Protein AF-A0A4Y4B5Q9-F1 (afdb_monomer)

Mean predicted aligned error: 10.24 Å

Structure (mmCIF, N/CA/C/O backbone):
data_AF-A0A4Y4B5Q9-F1
#
_entry.id   AF-A0A4Y4B5Q9-F1
#
loop_
_atom_site.group_PDB
_atom_site.id
_atom_site.type_symbol
_atom_site.label_atom_id
_atom_site.label_alt_id
_atom_site.label_comp_id
_atom_site.label_asym_id
_atom_site.label_entity_id
_atom_site.label_seq_id
_atom_site.pdbx_PDB_ins_code
_atom_site.Cartn_x
_atom_site.Cartn_y
_atom_site.Cartn_z
_atom_site.occupancy
_atom_site.B_iso_or_equiv
_atom_site.auth_seq_id
_atom_site.auth_comp_id
_atom_site.auth_asym_id
_atom_site.auth_atom_id
_atom_site.pdbx_PDB_model_num
ATOM 1 N N . MET A 1 1 ? 11.328 -10.812 11.973 1.00 22.11 1 MET A N 1
ATOM 2 C CA . MET A 1 1 ? 10.091 -11.505 11.568 1.00 22.11 1 MET A CA 1
ATOM 3 C C . MET A 1 1 ? 9.696 -10.906 10.231 1.00 22.11 1 MET A C 1
ATOM 5 O O . MET A 1 1 ? 9.279 -9.759 10.211 1.00 22.11 1 MET A O 1
ATOM 9 N N . VAL A 1 2 ? 9.996 -11.593 9.126 1.00 22.03 2 VAL A N 1
ATOM 10 C CA . VAL A 1 2 ? 9.648 -11.116 7.777 1.00 22.03 2 VAL A CA 1
ATOM 11 C C . VAL A 1 2 ? 8.148 -11.329 7.616 1.00 22.03 2 VAL A C 1
ATOM 13 O O . VAL A 1 2 ? 7.669 -12.447 7.798 1.00 22.03 2 VAL A O 1
ATOM 16 N N . ALA A 1 3 ? 7.405 -10.254 7.381 1.00 27.77 3 ALA A N 1
ATOM 17 C CA . ALA A 1 3 ? 5.987 -10.342 7.088 1.00 27.77 3 ALA A CA 1
ATOM 18 C C . ALA A 1 3 ? 5.839 -10.958 5.689 1.00 27.77 3 ALA A C 1
ATOM 20 O O . ALA A 1 3 ? 6.340 -10.392 4.722 1.00 27.77 3 ALA A O 1
ATOM 21 N N . LEU A 1 4 ? 5.223 -12.138 5.579 1.00 29.62 4 LEU A N 1
ATOM 22 C CA . LEU A 1 4 ? 4.909 -12.713 4.271 1.00 29.62 4 LEU A CA 1
ATOM 23 C C . LEU A 1 4 ? 3.722 -11.946 3.679 1.00 29.62 4 LEU A C 1
ATOM 25 O O . LEU A 1 4 ? 2.613 -12.009 4.217 1.00 29.62 4 LEU A O 1
ATOM 29 N N . CYS A 1 5 ? 3.952 -11.233 2.577 1.00 37.03 5 CYS A N 1
ATOM 30 C CA . CYS A 1 5 ? 2.881 -10.729 1.729 1.00 37.03 5 CYS A CA 1
ATOM 31 C C . CYS A 1 5 ? 2.345 -11.908 0.910 1.00 37.03 5 CYS A C 1
ATOM 33 O O . CYS A 1 5 ? 2.990 -12.365 -0.026 1.00 37.03 5 CYS A O 1
ATOM 35 N N . GLN A 1 6 ? 1.192 -12.465 1.291 1.00 44.78 6 GLN A N 1
ATOM 36 C CA . GLN A 1 6 ? 0.532 -13.471 0.459 1.00 44.78 6 GLN A CA 1
ATOM 37 C C . GLN A 1 6 ? -0.260 -12.753 -0.631 1.00 44.78 6 GLN A C 1
ATOM 39 O O . GLN A 1 6 ? -1.388 -12.300 -0.393 1.00 44.78 6 GLN A O 1
ATOM 44 N N . LYS A 1 7 ? 0.327 -12.653 -1.826 1.00 45.25 7 LYS A N 1
ATOM 45 C CA . LYS A 1 7 ? -0.320 -12.096 -3.015 1.00 45.25 7 LYS A CA 1
ATOM 46 C C . LYS A 1 7 ? -1.516 -12.977 -3.387 1.00 45.25 7 LYS A C 1
ATOM 48 O O . LYS A 1 7 ? -1.355 -14.074 -3.904 1.00 45.25 7 LYS A O 1
ATOM 53 N N . HIS A 1 8 ? -2.737 -12.511 -3.130 1.00 45.94 8 HIS A N 1
ATOM 54 C CA . HIS A 1 8 ? -3.934 -13.133 -3.696 1.00 45.94 8 HIS A CA 1
ATOM 55 C C . HIS A 1 8 ? -4.300 -12.348 -4.955 1.00 45.94 8 HIS A C 1
ATOM 57 O O . HIS A 1 8 ? -5.061 -11.379 -4.923 1.00 45.94 8 HIS A O 1
ATOM 63 N N . LEU A 1 9 ? -3.707 -12.741 -6.083 1.00 38.09 9 LEU A N 1
ATOM 64 C CA . LEU A 1 9 ? -3.918 -12.087 -7.368 1.00 38.09 9 LEU A CA 1
ATOM 65 C C . LEU A 1 9 ? -5.317 -12.421 -7.916 1.00 38.09 9 LEU A C 1
ATOM 67 O O . LEU A 1 9 ? -5.511 -13.410 -8.618 1.00 38.09 9 LEU A O 1
ATOM 71 N N . ARG A 1 10 ? -6.320 -11.590 -7.614 1.00 41.41 10 ARG A N 1
ATOM 72 C CA . ARG A 1 10 ? -7.622 -11.635 -8.298 1.00 41.41 10 ARG A CA 1
ATOM 73 C C . ARG A 1 10 ? -7.598 -10.737 -9.531 1.00 41.41 10 ARG A C 1
ATOM 75 O O . ARG A 1 10 ? -8.165 -9.648 -9.537 1.00 41.41 10 ARG A O 1
ATOM 82 N N . LEU A 1 11 ? -6.954 -11.204 -10.600 1.00 33.44 11 LEU A N 1
ATOM 83 C CA . LEU A 1 11 ? -7.084 -10.572 -11.912 1.00 33.44 11 LEU A CA 1
ATOM 84 C C . LEU A 1 11 ? -8.534 -10.750 -12.400 1.00 33.44 11 LEU A C 1
ATOM 86 O O . LEU A 1 11 ? -8.973 -11.872 -12.635 1.00 33.44 11 LEU A O 1
ATOM 90 N N . ARG A 1 12 ? -9.247 -9.630 -12.596 1.00 32.97 12 ARG A N 1
ATOM 91 C CA . ARG A 1 12 ? -10.591 -9.503 -13.216 1.00 32.97 12 ARG A CA 1
ATOM 92 C C . ARG A 1 12 ? -11.841 -9.606 -12.336 1.00 32.97 12 ARG A C 1
ATOM 94 O O . ARG A 1 12 ? -12.933 -9.765 -12.880 1.00 32.97 12 ARG A O 1
ATOM 101 N N . GLU A 1 13 ? -11.760 -9.377 -11.032 1.00 29.73 13 GLU A N 1
ATOM 102 C CA . GLU A 1 13 ? -12.950 -8.898 -10.318 1.00 29.73 13 GLU A CA 1
ATOM 103 C C . GLU A 1 13 ? -12.911 -7.372 -10.315 1.00 29.73 13 GLU A C 1
ATOM 105 O O . GLU A 1 13 ? -12.045 -6.761 -9.695 1.00 29.73 13 GLU A O 1
ATOM 110 N N . ARG A 1 14 ? -13.850 -6.747 -11.042 1.00 34.62 14 ARG A N 1
ATOM 111 C CA . ARG A 1 14 ? -14.242 -5.351 -10.813 1.00 34.62 14 ARG A CA 1
ATOM 112 C C . ARG A 1 14 ? -14.743 -5.288 -9.370 1.00 34.62 14 ARG A C 1
ATOM 114 O O . ARG A 1 14 ? -15.939 -5.423 -9.125 1.00 34.62 14 ARG A O 1
ATOM 121 N N . LEU A 1 15 ? -13.827 -5.179 -8.409 1.00 33.34 15 LEU A N 1
ATOM 122 C CA . LEU A 1 15 ? -14.176 -4.818 -7.049 1.00 33.34 15 LEU A CA 1
ATOM 123 C C . LEU A 1 15 ? -14.890 -3.484 -7.192 1.00 33.34 15 LEU A C 1
ATOM 125 O O . LEU A 1 15 ? -14.321 -2.528 -7.719 1.00 33.34 15 LEU A O 1
ATOM 129 N N . ALA A 1 16 ? -16.181 -3.486 -6.865 1.00 29.97 16 ALA A N 1
ATOM 130 C CA . ALA A 1 16 ? -17.003 -2.299 -6.921 1.00 29.97 16 ALA A CA 1
ATOM 131 C C . ALA A 1 16 ? -16.227 -1.171 -6.236 1.00 29.97 16 ALA A C 1
ATOM 133 O O . ALA A 1 16 ? -15.829 -1.300 -5.077 1.00 29.97 16 ALA A O 1
ATOM 134 N N . HIS A 1 17 ? -15.961 -0.127 -7.022 1.00 36.47 17 HIS A N 1
ATOM 135 C CA . HIS A 1 17 ? -15.287 1.119 -6.675 1.00 36.47 17 HIS A CA 1
ATOM 136 C C . HIS A 1 17 ? -16.108 1.922 -5.651 1.00 36.47 17 HIS A C 1
ATOM 138 O O . HIS A 1 17 ? -16.404 3.099 -5.855 1.00 36.47 17 HIS A O 1
ATOM 144 N N . ASP A 1 18 ? -16.528 1.295 -4.558 1.00 27.56 18 ASP A N 1
ATOM 145 C CA . ASP A 1 18 ? -17.278 1.979 -3.524 1.00 27.56 18 ASP A CA 1
ATOM 146 C C . ASP A 1 18 ? -16.301 2.790 -2.674 1.00 27.56 18 ASP A C 1
ATOM 148 O O . ASP A 1 18 ? -15.553 2.275 -1.841 1.00 27.56 18 ASP A O 1
ATOM 152 N N . ALA A 1 19 ? -16.362 4.095 -2.941 1.00 35.28 19 ALA A N 1
ATOM 153 C CA . ALA A 1 19 ? -15.729 5.205 -2.247 1.00 35.28 19 ALA A CA 1
ATOM 154 C C . ALA A 1 19 ? -14.240 5.440 -2.557 1.00 35.28 19 ALA A C 1
ATOM 156 O O . ALA A 1 19 ? -13.370 5.376 -1.687 1.00 35.28 19 ALA A O 1
ATOM 157 N N . PHE A 1 20 ? -13.983 5.906 -3.787 1.00 41.38 20 PHE A N 1
ATOM 158 C CA . PHE A 1 20 ? -13.043 7.013 -4.022 1.00 41.38 20 PHE A CA 1
ATOM 159 C C . PHE A 1 20 ? -13.546 8.236 -3.224 1.00 41.38 20 PHE A C 1
ATOM 161 O O . PHE A 1 20 ? -14.189 9.137 -3.765 1.00 41.38 20 PHE A O 1
ATOM 168 N N . ASP A 1 21 ? -13.385 8.213 -1.899 1.00 37.09 21 ASP A N 1
ATOM 169 C CA . ASP A 1 21 ? -13.900 9.284 -1.053 1.00 37.09 21 ASP A CA 1
ATOM 170 C C . ASP A 1 21 ? -13.066 10.550 -1.285 1.00 37.09 21 ASP A C 1
ATOM 172 O O . ASP A 1 21 ? -11.830 10.549 -1.208 1.00 37.09 21 ASP A O 1
ATOM 176 N N . ARG A 1 22 ? -13.760 11.621 -1.676 1.00 43.50 22 ARG A N 1
ATOM 177 C CA . ARG A 1 22 ? -13.174 12.890 -2.104 1.00 43.50 22 ARG A CA 1
ATOM 178 C C . ARG A 1 22 ? -12.584 13.605 -0.896 1.00 43.50 22 ARG A C 1
ATOM 180 O O . ARG A 1 22 ? -13.338 14.120 -0.080 1.00 43.50 22 ARG A O 1
ATOM 187 N N . ALA A 1 23 ? -11.257 13.711 -0.864 1.00 38.91 23 ALA A N 1
ATOM 188 C CA . ALA A 1 23 ? -10.514 14.962 -0.657 1.00 38.91 23 ALA A CA 1
ATOM 189 C C . ALA A 1 23 ? -9.028 14.672 -0.389 1.00 38.91 23 ALA A C 1
ATOM 191 O O . ALA A 1 23 ? -8.663 14.504 0.764 1.00 38.91 23 ALA A O 1
ATOM 192 N N . VAL A 1 24 ? -8.177 14.663 -1.427 1.00 39.41 24 VAL A N 1
ATOM 193 C CA . VAL A 1 24 ? -6.804 15.225 -1.387 1.00 39.41 24 VAL A CA 1
ATOM 194 C C . VAL A 1 24 ? -6.389 15.558 -2.833 1.00 39.41 24 VAL A C 1
ATOM 196 O O . VAL A 1 24 ? -6.452 14.665 -3.678 1.00 39.41 24 VAL A O 1
ATOM 199 N N . PRO A 1 25 ? -5.978 16.797 -3.159 1.00 39.09 25 PRO A N 1
ATOM 200 C CA . PRO A 1 25 ? -5.354 17.108 -4.436 1.00 39.09 25 PRO A CA 1
ATOM 201 C C . PRO A 1 25 ? -3.844 16.831 -4.359 1.00 39.09 25 PRO A C 1
ATOM 203 O O . PRO A 1 25 ? -3.112 17.553 -3.690 1.00 39.09 25 PRO A O 1
ATOM 206 N N . ALA A 1 26 ? -3.380 15.813 -5.076 1.00 41.03 26 ALA A N 1
ATOM 207 C CA . ALA A 1 26 ? -2.061 15.809 -5.707 1.00 41.03 26 ALA A CA 1
ATOM 208 C C . ALA A 1 26 ? -2.336 15.447 -7.170 1.00 41.03 26 ALA A C 1
ATOM 210 O O . ALA A 1 26 ? -3.073 14.493 -7.421 1.00 41.03 26 ALA A O 1
ATOM 211 N N . GLY A 1 27 ? -1.890 16.286 -8.107 1.00 40.38 27 GLY A N 1
ATOM 212 C CA . GLY A 1 27 ? -2.419 16.382 -9.478 1.00 40.38 27 GLY A CA 1
ATOM 213 C C . GLY A 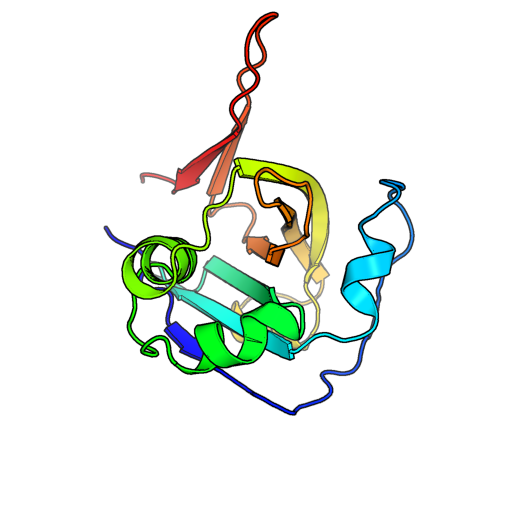1 27 ? -2.478 15.078 -10.282 1.00 40.38 27 GLY A C 1
ATOM 214 O O . GLY A 1 27 ? -3.272 14.999 -11.215 1.00 40.38 27 GLY A O 1
ATOM 215 N N . ASP A 1 28 ? -1.740 14.047 -9.865 1.00 47.19 28 ASP A N 1
ATOM 216 C CA . ASP A 1 28 ? -1.499 12.832 -10.647 1.00 47.19 28 ASP A CA 1
ATOM 217 C C . ASP A 1 28 ? -2.140 11.556 -10.062 1.00 47.19 28 ASP A C 1
ATOM 219 O O . ASP A 1 28 ? -2.241 10.537 -10.747 1.00 47.19 28 ASP A O 1
ATOM 223 N N . LEU A 1 29 ? -2.695 11.612 -8.841 1.00 46.31 29 LEU A N 1
ATOM 224 C CA . LEU A 1 29 ? -3.370 10.474 -8.185 1.00 46.31 29 LEU A CA 1
ATOM 225 C C . LEU A 1 29 ? -4.615 9.979 -8.945 1.00 46.31 29 LEU A C 1
ATOM 227 O O . LEU A 1 29 ? -5.009 8.822 -8.811 1.00 46.31 29 LEU A O 1
ATOM 231 N N . LEU A 1 30 ? -5.249 10.853 -9.735 1.00 41.66 30 LEU A N 1
ATOM 232 C CA . LEU A 1 30 ? -6.451 10.521 -10.505 1.00 41.66 30 LEU A CA 1
ATOM 233 C C . LEU A 1 30 ? -6.130 9.836 -11.845 1.00 41.66 30 LEU A C 1
ATOM 235 O O . LEU A 1 30 ? -6.961 9.086 -12.350 1.00 41.66 30 LEU A O 1
ATOM 239 N N . ALA A 1 31 ? -4.949 10.092 -12.421 1.00 41.97 31 ALA A N 1
ATOM 240 C CA . ALA A 1 31 ? -4.582 9.611 -13.754 1.00 41.97 31 ALA A CA 1
ATOM 241 C C . ALA A 1 31 ? -4.252 8.112 -13.758 1.00 41.97 31 ALA A C 1
ATOM 243 O O . ALA A 1 31 ? -4.601 7.407 -14.701 1.00 41.97 31 ALA A O 1
ATOM 244 N N . VAL A 1 32 ? -3.660 7.609 -12.669 1.00 46.06 32 VAL A N 1
ATOM 245 C CA . VAL A 1 32 ? -3.351 6.179 -12.520 1.00 46.06 32 VAL A CA 1
ATOM 246 C C . VAL A 1 32 ? -4.628 5.346 -12.406 1.00 46.06 32 VAL A C 1
ATOM 248 O O . VAL A 1 32 ? -4.612 4.198 -12.800 1.00 46.06 32 VAL A O 1
ATOM 251 N N . ALA A 1 33 ? -5.752 5.904 -11.942 1.00 42.22 33 ALA A N 1
ATOM 252 C CA . ALA A 1 33 ? -6.976 5.153 -11.641 1.00 42.22 33 ALA A CA 1
ATOM 253 C C . ALA A 1 33 ? -7.809 4.706 -12.866 1.00 42.22 33 ALA A C 1
ATOM 255 O O . ALA A 1 33 ? -8.780 3.969 -12.696 1.00 42.22 33 ALA A O 1
ATOM 256 N N . GLY A 1 34 ? -7.477 5.167 -14.080 1.00 38.16 34 GLY A N 1
ATOM 257 C CA . GLY A 1 34 ? -8.309 4.980 -15.278 1.00 38.16 34 GLY A CA 1
ATOM 258 C C . GLY A 1 34 ? -8.253 3.585 -15.912 1.00 38.16 34 GLY A C 1
ATOM 259 O O . GLY A 1 34 ? -9.278 3.098 -16.388 1.00 38.16 34 GLY A O 1
ATOM 260 N N . GLU A 1 35 ? -7.091 2.929 -15.887 1.00 43.72 35 GLU A N 1
ATOM 261 C CA . GLU A 1 35 ? -6.834 1.622 -16.516 1.00 43.72 35 GLU A CA 1
ATOM 262 C C . GLU A 1 35 ? -5.859 0.845 -15.621 1.00 43.72 35 GLU A C 1
ATOM 264 O O . GLU A 1 35 ? -4.650 1.073 -15.634 1.00 43.72 35 GLU A O 1
ATOM 269 N N . VAL A 1 36 ? -6.412 0.025 -14.723 1.00 47.62 36 VAL A N 1
ATOM 270 C CA . VAL A 1 36 ? -5.672 -0.539 -13.590 1.00 47.62 36 VAL A CA 1
ATOM 271 C C . VAL A 1 36 ? -5.975 -2.013 -13.413 1.00 47.62 36 VAL A C 1
ATOM 273 O O . VAL A 1 36 ? -7.129 -2.408 -13.219 1.00 47.62 36 VAL A O 1
ATOM 276 N N . SER A 1 37 ? -4.918 -2.818 -13.365 1.00 52.19 37 SER A N 1
ATOM 277 C CA . SER A 1 37 ? -4.975 -4.184 -12.851 1.00 52.19 37 SER A CA 1
ATOM 278 C C . SER A 1 37 ? -4.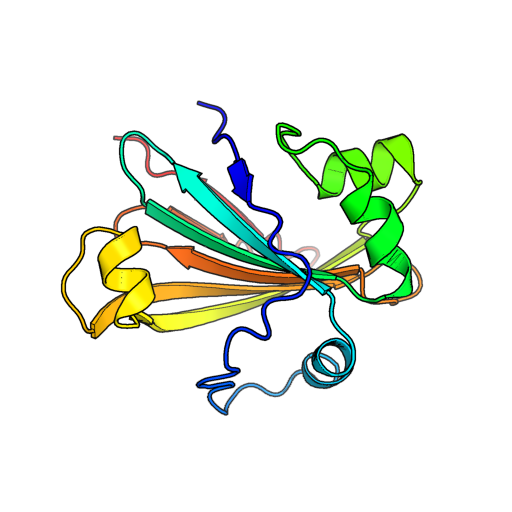670 -4.178 -11.348 1.00 52.19 37 SER A C 1
ATOM 280 O O . SER A 1 37 ? -3.606 -3.728 -10.924 1.00 52.19 37 SER A O 1
ATOM 282 N N . GLY A 1 38 ? -5.621 -4.639 -10.529 1.00 51.66 38 GLY A N 1
ATOM 283 C CA . GLY A 1 38 ? -5.519 -4.633 -9.064 1.00 51.66 38 GLY A CA 1
ATOM 284 C C . GLY A 1 38 ? -4.995 -5.945 -8.471 1.00 51.66 38 GLY A C 1
ATOM 285 O O . GLY A 1 38 ? -5.312 -7.036 -8.944 1.00 51.66 38 GLY A O 1
ATOM 286 N N . VAL A 1 39 ? -4.238 -5.831 -7.385 1.00 55.66 39 VAL A N 1
ATOM 287 C CA . VAL A 1 39 ? -3.702 -6.901 -6.538 1.00 55.66 39 VAL A CA 1
ATOM 288 C C . VAL A 1 39 ? -4.139 -6.630 -5.096 1.00 55.66 39 VAL A C 1
ATOM 290 O O . VAL A 1 39 ? -4.043 -5.507 -4.610 1.00 55.66 39 VAL A O 1
ATOM 293 N N . LEU A 1 40 ? -4.629 -7.654 -4.395 1.00 55.00 40 LEU A N 1
ATOM 294 C CA . LEU A 1 40 ? -4.942 -7.582 -2.965 1.00 55.00 40 LEU A CA 1
ATOM 295 C C . LEU A 1 40 ? -3.951 -8.469 -2.201 1.00 55.00 40 LEU A C 1
ATOM 297 O O . LEU A 1 40 ? -3.932 -9.688 -2.380 1.00 55.00 40 LEU A O 1
ATOM 301 N N . GLY A 1 41 ? -3.141 -7.853 -1.348 1.00 57.19 41 GLY A N 1
ATOM 302 C CA . GLY A 1 41 ? -2.308 -8.507 -0.347 1.00 57.19 41 GLY A CA 1
ATOM 303 C C . GLY A 1 41 ? -2.968 -8.456 1.034 1.00 57.19 41 GLY A C 1
ATOM 304 O O . GLY A 1 41 ? -3.576 -7.464 1.432 1.00 57.19 41 GLY A O 1
ATOM 305 N N . ILE A 1 42 ? -2.859 -9.537 1.801 1.00 55.66 42 ILE A N 1
ATOM 306 C CA . ILE A 1 42 ? -3.173 -9.520 3.236 1.00 55.66 42 ILE A CA 1
ATOM 307 C C . ILE A 1 42 ? -1.876 -9.833 3.962 1.00 55.66 42 ILE A C 1
ATOM 309 O O . ILE A 1 42 ? -1.282 -10.888 3.735 1.00 55.66 42 ILE A O 1
ATOM 313 N N . VAL A 1 43 ? -1.434 -8.920 4.826 1.00 56.53 43 VAL A N 1
ATOM 314 C CA . VAL A 1 43 ? -0.201 -9.110 5.588 1.00 56.53 43 VAL A CA 1
ATOM 315 C C . VAL A 1 43 ? -0.537 -9.610 6.986 1.00 56.53 43 VAL A C 1
ATOM 317 O O . VAL A 1 43 ? -1.192 -8.941 7.791 1.00 56.53 43 VAL A O 1
ATOM 320 N N . ARG A 1 44 ? -0.061 -10.827 7.260 1.00 49.72 44 ARG A N 1
ATOM 321 C CA . ARG A 1 44 ? -0.240 -11.549 8.520 1.00 49.72 44 ARG A CA 1
ATOM 322 C C . ARG A 1 44 ? 0.963 -11.321 9.434 1.00 49.72 44 ARG A C 1
ATOM 324 O O . ARG A 1 44 ? 2.074 -11.746 9.121 1.00 49.72 44 ARG A O 1
ATOM 331 N N . ALA A 1 45 ? 0.728 -10.707 10.591 1.00 54.62 45 ALA A N 1
ATOM 332 C CA . ALA A 1 45 ? 1.571 -10.904 11.770 1.00 54.62 45 ALA A CA 1
ATOM 333 C C . ALA A 1 45 ? 1.022 -12.117 12.555 1.00 54.62 45 ALA A C 1
ATOM 335 O O . ALA A 1 45 ? 0.296 -12.939 12.001 1.00 54.62 45 ALA A O 1
ATOM 336 N N . VAL A 1 46 ? 1.288 -12.232 13.863 1.00 54.62 46 VAL A N 1
ATOM 337 C CA . VAL A 1 46 ? 0.645 -13.248 14.739 1.00 5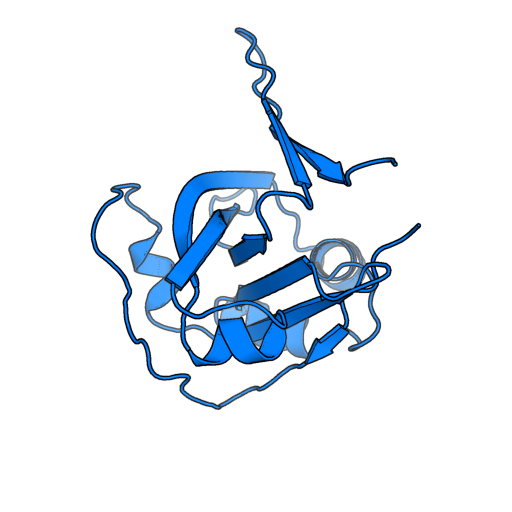4.62 46 VAL A CA 1
ATOM 338 C C . VAL A 1 46 ? -0.899 -13.246 14.608 1.00 54.62 46 VAL A C 1
ATOM 340 O O . VAL A 1 46 ? -1.552 -14.247 14.891 1.00 54.62 46 VAL A O 1
ATOM 343 N N . ARG A 1 47 ? -1.477 -12.135 14.128 1.00 73.44 47 ARG A N 1
ATOM 344 C CA . ARG A 1 47 ? -2.852 -11.990 13.628 1.00 73.44 47 ARG A CA 1
ATOM 345 C C . ARG A 1 47 ? -2.871 -11.118 12.360 1.00 73.44 47 ARG A C 1
ATOM 347 O O . ARG A 1 47 ? -1.882 -10.443 12.071 1.00 73.44 47 ARG A O 1
ATOM 354 N N . ASP A 1 48 ? -3.993 -11.098 11.643 1.00 83.38 48 ASP A N 1
ATOM 355 C CA . ASP A 1 48 ? -4.232 -10.163 10.535 1.00 83.38 48 ASP A CA 1
ATOM 356 C C . ASP A 1 48 ? -4.280 -8.723 11.080 1.00 83.38 48 ASP A C 1
ATOM 358 O O . ASP A 1 48 ? -5.117 -8.393 11.922 1.00 83.38 48 ASP A O 1
ATOM 362 N N . VAL A 1 49 ? -3.332 -7.882 10.660 1.00 86.88 49 VAL A N 1
ATOM 363 C CA . VAL A 1 49 ? -3.175 -6.504 11.175 1.00 86.88 49 VAL A CA 1
ATOM 364 C C . VAL A 1 49 ? -3.275 -5.436 10.094 1.00 86.88 49 VAL A C 1
ATOM 366 O O . VAL A 1 49 ? -3.434 -4.257 10.415 1.00 86.88 49 VAL A O 1
ATOM 369 N N . MET A 1 50 ? -3.180 -5.845 8.830 1.00 88.06 50 MET A N 1
ATOM 370 C CA . MET A 1 50 ? -3.174 -4.949 7.688 1.00 88.06 50 MET A CA 1
ATOM 371 C C . MET A 1 50 ? -3.845 -5.599 6.478 1.00 88.06 50 MET A C 1
ATOM 373 O O . MET A 1 50 ? -3.642 -6.781 6.194 1.00 88.06 50 MET A O 1
ATOM 377 N N . LEU A 1 51 ? -4.595 -4.788 5.736 1.00 87.38 51 LEU A N 1
ATOM 378 C CA . LEU A 1 51 ? -4.978 -5.069 4.354 1.00 87.38 51 LEU A CA 1
ATOM 379 C C . LEU A 1 51 ? -4.149 -4.182 3.429 1.00 87.38 51 LEU A C 1
ATOM 381 O O . LEU A 1 51 ? -4.082 -2.978 3.661 1.00 87.38 51 LEU A O 1
ATOM 385 N N . GLU A 1 52 ? -3.562 -4.760 2.391 1.00 83.56 52 GLU A N 1
ATOM 386 C CA . GLU A 1 52 ? -2.770 -4.057 1.382 1.00 83.56 52 GLU A CA 1
ATOM 387 C C . GLU A 1 52 ? -3.428 -4.239 0.016 1.00 83.56 52 GLU A C 1
ATOM 389 O O . GLU A 1 52 ? -3.741 -5.348 -0.409 1.00 83.56 52 GLU A O 1
ATOM 394 N N . ARG A 1 53 ? -3.689 -3.146 -0.690 1.00 83.75 53 ARG A N 1
ATOM 395 C CA . ARG A 1 53 ? -4.255 -3.169 -2.040 1.00 83.75 53 ARG A CA 1
ATOM 396 C C . ARG A 1 53 ? -3.331 -2.411 -2.956 1.00 83.75 53 ARG A C 1
ATOM 398 O O . ARG A 1 53 ? -3.178 -1.211 -2.777 1.00 83.75 53 ARG A O 1
ATOM 405 N N . THR A 1 54 ? -2.788 -3.078 -3.959 1.00 80.94 54 THR A N 1
ATOM 406 C CA . THR A 1 54 ? -1.850 -2.457 -4.887 1.00 80.94 54 THR A CA 1
ATOM 407 C C . THR A 1 54 ? -2.346 -2.597 -6.306 1.00 80.94 54 THR A C 1
ATOM 409 O O . THR A 1 54 ? -2.793 -3.649 -6.742 1.00 80.94 54 THR A O 1
ATOM 412 N N . SER A 1 55 ? -2.283 -1.503 -7.029 1.00 79.94 55 SER A N 1
ATOM 413 C CA . SER A 1 55 ? -2.832 -1.317 -8.352 1.00 79.94 55 SER A CA 1
ATOM 414 C C . SER A 1 55 ? -1.696 -0.957 -9.289 1.00 79.94 55 SER A C 1
ATOM 416 O O . SER A 1 55 ? -0.923 -0.049 -8.987 1.00 79.94 55 SER A O 1
ATOM 418 N N . TYR A 1 56 ? -1.600 -1.653 -10.417 1.00 80.12 56 TYR A N 1
ATOM 419 C CA . TYR A 1 56 ? -0.529 -1.453 -11.387 1.00 80.12 56 TYR A CA 1
ATOM 420 C C . TYR A 1 56 ? -1.091 -0.924 -12.708 1.00 80.12 56 TYR A C 1
ATOM 422 O O . TYR A 1 56 ? -2.155 -1.384 -13.141 1.00 80.12 56 TYR A O 1
ATOM 430 N N . PRO A 1 57 ? -0.387 0.019 -13.356 1.00 79.25 57 PRO A N 1
ATOM 431 C CA . PRO A 1 57 ? -0.725 0.458 -14.697 1.00 79.25 57 PRO A CA 1
ATOM 432 C C . PRO A 1 57 ? -0.450 -0.665 -15.702 1.00 79.25 57 PRO A C 1
ATOM 434 O O . PRO A 1 57 ? 0.433 -1.507 -15.501 1.00 79.25 57 PRO A O 1
ATOM 437 N N . ASP A 1 58 ? -1.172 -0.640 -16.819 1.00 78.88 58 ASP A N 1
ATOM 438 C CA . ASP A 1 58 ? -1.139 -1.703 -17.829 1.00 78.88 58 ASP A CA 1
ATOM 439 C C . ASP A 1 58 ? 0.271 -2.017 -18.348 1.00 78.88 58 ASP A C 1
ATOM 441 O O . ASP A 1 58 ? 0.608 -3.178 -18.569 1.00 78.88 58 ASP A O 1
ATOM 445 N N . TRP A 1 59 ? 1.144 -1.010 -18.458 1.00 81.25 59 TRP A N 1
ATOM 446 C CA . TRP A 1 59 ? 2.512 -1.202 -18.951 1.00 81.25 59 TRP A CA 1
ATOM 447 C C . TRP A 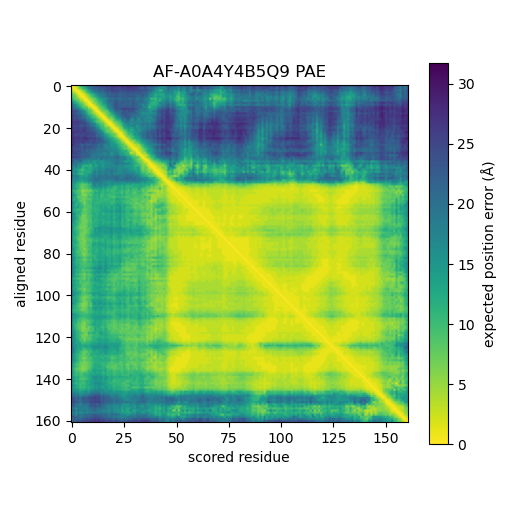1 59 ? 3.397 -2.069 -18.031 1.00 81.25 59 TRP A C 1
ATOM 449 O O . TRP A 1 59 ? 4.403 -2.620 -18.489 1.00 81.25 59 TRP A O 1
ATOM 459 N N . ILE A 1 60 ? 3.026 -2.213 -16.751 1.00 83.81 60 ILE A N 1
ATOM 460 C CA . ILE A 1 60 ? 3.700 -3.080 -15.769 1.00 83.81 60 ILE A CA 1
ATOM 461 C C . ILE A 1 60 ? 2.902 -4.358 -15.487 1.00 83.81 60 ILE A C 1
ATOM 463 O O . ILE A 1 60 ? 3.491 -5.349 -15.053 1.00 83.81 60 ILE A O 1
ATOM 467 N N . ALA A 1 61 ? 1.591 -4.367 -15.733 1.00 80.12 61 ALA A N 1
ATOM 468 C CA . ALA A 1 61 ? 0.683 -5.423 -15.287 1.00 80.12 61 ALA A CA 1
ATOM 469 C C . ALA A 1 61 ? 1.161 -6.844 -15.647 1.00 80.12 61 ALA A C 1
ATOM 471 O O . ALA A 1 61 ? 1.193 -7.712 -14.773 1.00 80.12 61 ALA A O 1
ATOM 472 N N . ASP A 1 62 ? 1.625 -7.066 -16.882 1.00 83.00 62 ASP A N 1
ATOM 473 C CA . ASP A 1 62 ? 2.134 -8.373 -17.329 1.00 83.00 62 ASP A CA 1
ATOM 474 C C . ASP A 1 62 ? 3.387 -8.825 -16.557 1.00 83.00 62 ASP A C 1
ATOM 476 O O . ASP A 1 62 ? 3.559 -10.009 -16.266 1.00 83.00 62 ASP A O 1
ATOM 480 N N . ARG A 1 63 ? 4.252 -7.881 -16.168 1.00 88.31 63 ARG A N 1
ATOM 481 C CA . ARG A 1 63 ? 5.466 -8.157 -15.382 1.00 88.31 63 ARG A CA 1
ATOM 482 C C . ARG A 1 63 ? 5.099 -8.549 -13.957 1.00 88.31 63 ARG A C 1
ATOM 484 O O . ARG A 1 63 ? 5.617 -9.527 -13.436 1.00 88.31 63 ARG A O 1
ATOM 491 N N . VAL A 1 64 ? 4.145 -7.839 -13.352 1.00 84.44 64 VAL A N 1
ATOM 492 C CA . VAL A 1 64 ? 3.624 -8.179 -12.016 1.00 84.44 64 VAL A CA 1
ATOM 493 C C . VAL A 1 64 ? 2.903 -9.521 -12.021 1.00 84.44 64 VAL A C 1
ATOM 495 O O . VAL A 1 64 ? 3.020 -10.282 -11.058 1.00 84.44 64 VAL A O 1
ATOM 498 N N . ALA A 1 65 ? 2.177 -9.846 -13.089 1.00 83.62 65 ALA A N 1
ATOM 499 C CA . ALA A 1 65 ? 1.526 -11.143 -13.238 1.00 83.62 65 ALA A CA 1
ATOM 500 C C . ALA A 1 65 ? 2.536 -12.302 -13.326 1.00 83.62 65 ALA A C 1
ATOM 502 O O . ALA A 1 65 ? 2.222 -13.403 -12.884 1.00 83.62 65 ALA A O 1
ATOM 503 N N . ALA A 1 66 ? 3.745 -12.053 -13.838 1.00 87.56 66 ALA A N 1
ATOM 504 C CA . ALA A 1 66 ? 4.815 -13.045 -13.923 1.00 87.56 66 ALA A CA 1
ATOM 505 C C . ALA A 1 66 ? 5.581 -13.266 -12.601 1.00 87.56 66 ALA A C 1
ATOM 507 O O . ALA A 1 66 ? 6.289 -14.265 -12.475 1.00 87.56 66 ALA A O 1
ATOM 508 N N . ILE A 1 67 ? 5.450 -12.367 -11.618 1.00 84.06 67 ILE A N 1
ATOM 509 C CA . ILE A 1 67 ? 6.085 -12.510 -10.297 1.00 84.06 67 ILE A CA 1
ATOM 510 C C . ILE A 1 67 ? 5.360 -13.588 -9.484 1.00 84.06 67 ILE A C 1
ATOM 512 O O . ILE A 1 67 ? 4.130 -13.549 -9.373 1.00 84.06 67 ILE A O 1
ATOM 516 N N . ALA A 1 68 ? 6.136 -14.498 -8.885 1.00 83.06 68 ALA A N 1
ATOM 517 C CA . ALA A 1 68 ? 5.644 -15.593 -8.052 1.00 83.06 68 ALA A CA 1
ATOM 518 C C . ALA A 1 68 ? 4.763 -15.099 -6.889 1.00 83.06 68 ALA A C 1
ATOM 520 O O . ALA A 1 68 ? 5.001 -14.037 -6.314 1.00 83.06 68 ALA A O 1
ATOM 521 N N . ASP A 1 69 ? 3.737 -15.875 -6.538 1.00 77.38 69 ASP A N 1
ATOM 522 C CA . ASP A 1 69 ? 2.757 -15.483 -5.513 1.00 77.38 69 ASP A CA 1
ATOM 523 C C . ASP A 1 69 ? 3.332 -15.463 -4.086 1.00 77.38 69 ASP A C 1
ATOM 525 O O . ASP A 1 69 ? 2.780 -14.798 -3.208 1.00 77.38 69 ASP A O 1
ATOM 529 N N . ASP A 1 70 ? 4.430 -16.184 -3.854 1.00 77.44 70 ASP A N 1
ATOM 530 C CA . ASP A 1 70 ? 5.168 -16.248 -2.592 1.00 77.44 70 ASP A CA 1
ATOM 531 C C . ASP A 1 70 ? 6.392 -15.316 -2.549 1.00 77.44 70 ASP A C 1
ATOM 533 O O . ASP A 1 70 ? 7.154 -15.350 -1.580 1.00 77.44 70 ASP A O 1
ATOM 537 N N . GLU A 1 71 ? 6.573 -14.465 -3.566 1.00 81.25 71 GLU A N 1
ATOM 538 C CA . GLU A 1 71 ? 7.635 -13.461 -3.584 1.00 81.25 71 GLU A CA 1
ATOM 539 C C . GLU A 1 71 ? 7.463 -12.477 -2.421 1.00 81.25 71 GLU A C 1
ATOM 541 O O . GLU A 1 71 ? 6.389 -11.915 -2.191 1.00 81.25 71 GLU A O 1
ATOM 546 N N . ALA A 1 72 ? 8.548 -12.248 -1.681 1.00 77.31 72 ALA A N 1
ATOM 547 C CA . ALA A 1 72 ? 8.498 -11.462 -0.454 1.00 77.3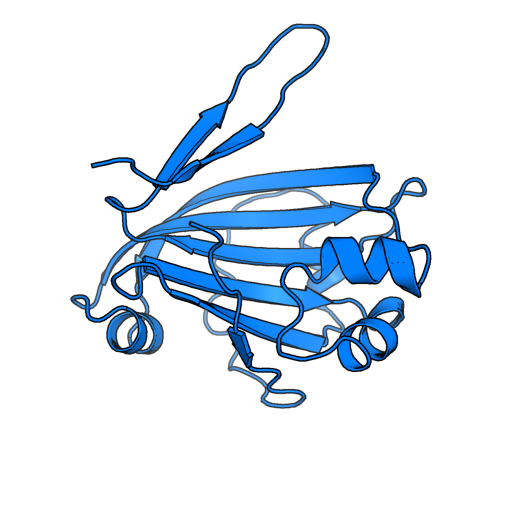1 72 ALA A CA 1
ATOM 548 C C . ALA A 1 72 ? 8.274 -9.969 -0.732 1.00 77.31 72 ALA A C 1
ATOM 550 O O . ALA A 1 72 ? 7.720 -9.258 0.109 1.00 77.31 72 ALA A O 1
ATOM 551 N N . SER A 1 73 ? 8.714 -9.492 -1.899 1.00 82.25 73 SER A N 1
ATOM 552 C CA . SER A 1 73 ? 8.603 -8.095 -2.305 1.00 82.25 73 SER A CA 1
ATOM 553 C C . SER A 1 73 ? 8.407 -7.975 -3.813 1.00 82.25 73 SER A C 1
ATOM 555 O O . SER A 1 73 ? 9.323 -8.207 -4.603 1.00 82.25 73 SER A O 1
ATOM 557 N N . VAL A 1 74 ? 7.216 -7.526 -4.219 1.00 84.88 74 VAL A N 1
ATOM 558 C CA . VAL A 1 74 ? 6.916 -7.232 -5.630 1.00 84.88 74 VAL A CA 1
ATOM 559 C C . VAL A 1 74 ? 7.844 -6.141 -6.172 1.00 84.88 74 VAL A C 1
ATOM 561 O O . VAL A 1 74 ? 8.298 -6.236 -7.307 1.00 84.88 74 VAL A O 1
ATOM 564 N N . VAL A 1 75 ? 8.182 -5.136 -5.358 1.00 86.38 75 VAL A N 1
ATOM 565 C CA . VAL A 1 75 ? 9.091 -4.044 -5.7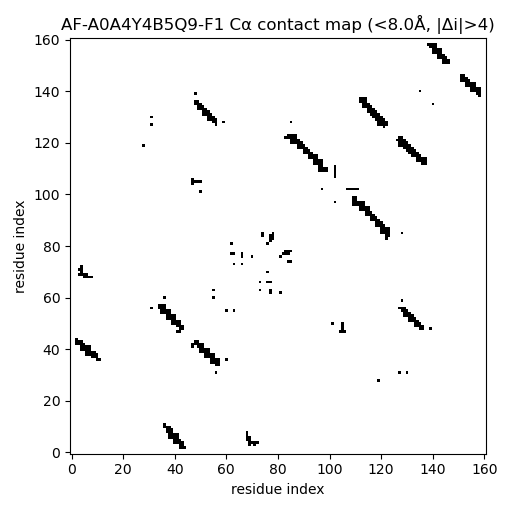46 1.00 86.38 75 VAL A CA 1
ATOM 566 C C . VAL A 1 75 ? 10.507 -4.562 -6.011 1.00 86.38 75 VAL A C 1
ATOM 568 O O . VAL A 1 75 ? 11.147 -4.163 -6.988 1.00 86.38 75 VAL A O 1
ATOM 571 N N . GLU A 1 76 ? 10.999 -5.468 -5.162 1.00 87.75 76 GLU A N 1
ATOM 572 C CA . GLU A 1 76 ? 12.325 -6.064 -5.333 1.00 87.75 76 GLU A CA 1
ATOM 573 C C . GLU A 1 76 ? 12.371 -6.956 -6.574 1.00 87.75 76 GLU A C 1
ATOM 575 O O . GLU A 1 76 ? 13.292 -6.825 -7.378 1.00 87.75 76 GLU A O 1
ATOM 580 N N . ALA A 1 77 ? 11.351 -7.789 -6.796 1.00 89.94 77 ALA A N 1
ATOM 581 C CA . ALA A 1 77 ? 11.258 -8.612 -7.999 1.00 89.94 77 ALA A CA 1
ATOM 582 C C . ALA A 1 77 ? 11.115 -7.774 -9.280 1.00 89.94 77 ALA A C 1
ATOM 584 O O . ALA A 1 77 ? 11.783 -8.051 -10.275 1.00 89.94 77 ALA A O 1
ATOM 585 N N . LEU A 1 78 ? 10.336 -6.686 -9.254 1.00 90.12 78 LEU A N 1
ATOM 586 C CA . LEU A 1 78 ? 10.258 -5.724 -10.360 1.00 90.12 78 LEU A CA 1
ATOM 587 C C . LEU A 1 78 ? 11.627 -5.123 -10.708 1.00 90.12 78 LEU A C 1
ATOM 589 O O . LEU A 1 78 ? 11.964 -4.984 -11.888 1.00 90.12 78 LEU A O 1
ATOM 593 N N . THR A 1 79 ? 12.434 -4.825 -9.691 1.00 93.00 79 THR A N 1
ATOM 594 C CA . THR A 1 79 ? 13.798 -4.319 -9.874 1.00 93.00 79 THR A CA 1
ATOM 595 C C . THR A 1 79 ? 14.727 -5.406 -10.417 1.00 93.00 79 THR A C 1
ATOM 597 O O . THR A 1 79 ? 15.396 -5.191 -11.428 1.00 93.00 79 THR A O 1
ATOM 600 N N . ARG A 1 80 ? 14.755 -6.576 -9.767 1.00 94.88 80 ARG A N 1
ATOM 601 C CA . ARG A 1 80 ? 15.661 -7.696 -10.062 1.00 94.88 80 ARG A CA 1
ATOM 602 C C . ARG A 1 80 ? 15.417 -8.295 -11.447 1.00 94.88 80 ARG A C 1
ATOM 604 O O . ARG A 1 80 ? 16.371 -8.493 -12.193 1.00 94.88 80 ARG A O 1
ATOM 611 N N . ASP A 1 81 ? 14.159 -8.568 -11.779 1.00 95.19 81 ASP A N 1
ATOM 612 C CA . ASP A 1 81 ? 13.794 -9.402 -12.929 1.00 95.19 81 ASP A CA 1
ATOM 613 C C . ASP A 1 81 ? 13.420 -8.571 -14.164 1.00 95.19 81 ASP A C 1
ATOM 615 O O . ASP A 1 81 ? 13.543 -9.044 -15.294 1.00 95.19 81 ASP A O 1
ATOM 619 N N . PHE A 1 82 ? 12.996 -7.316 -13.969 1.00 93.19 82 PHE A N 1
ATOM 620 C CA . PHE A 1 82 ? 12.476 -6.467 -15.048 1.00 93.19 82 PHE A CA 1
ATOM 621 C C . PHE A 1 82 ? 13.133 -5.085 -15.147 1.00 93.19 82 PHE A C 1
ATOM 623 O O . PHE A 1 82 ? 12.762 -4.306 -16.028 1.00 93.19 82 PHE A O 1
ATOM 630 N N . GLY A 1 83 ? 14.082 -4.757 -14.262 1.00 93.75 83 GLY A N 1
ATOM 631 C CA . GLY A 1 83 ? 14.779 -3.468 -14.261 1.00 93.75 83 GLY A CA 1
ATOM 632 C C . GLY A 1 83 ? 13.878 -2.263 -13.967 1.00 93.75 83 GLY A C 1
ATOM 633 O O . GLY A 1 83 ? 14.247 -1.134 -14.284 1.00 93.75 83 GLY A O 1
ATOM 634 N N . VAL A 1 84 ? 12.692 -2.482 -13.390 1.00 91.38 84 VAL A N 1
ATOM 635 C CA . VAL A 1 84 ? 11.764 -1.412 -13.010 1.00 91.38 84 VAL A CA 1
ATOM 636 C C . VAL A 1 84 ? 12.166 -0.897 -11.634 1.00 91.38 84 VAL A C 1
ATOM 638 O O . VAL A 1 84 ? 11.918 -1.549 -10.623 1.00 91.38 84 VAL A O 1
ATOM 641 N N . VAL A 1 85 ? 12.800 0.275 -11.602 1.00 92.44 85 VAL A N 1
ATOM 642 C CA . VAL A 1 85 ? 13.334 0.880 -10.375 1.00 92.44 85 VAL A CA 1
ATOM 643 C C . VAL A 1 85 ? 12.403 1.983 -9.881 1.00 92.44 85 VAL A C 1
ATOM 645 O O . VAL A 1 85 ? 12.114 2.930 -10.611 1.00 92.44 85 VAL A O 1
ATOM 648 N N . THR A 1 86 ? 11.984 1.895 -8.617 1.00 91.12 86 THR A N 1
ATOM 649 C CA . THR A 1 86 ? 11.275 2.993 -7.944 1.00 91.12 86 THR A CA 1
ATOM 650 C C . THR A 1 86 ? 12.269 4.087 -7.566 1.00 91.12 86 THR A C 1
ATOM 652 O O . THR A 1 86 ? 13.209 3.837 -6.814 1.00 91.12 86 THR A O 1
ATOM 655 N N . ALA A 1 87 ? 12.067 5.298 -8.082 1.00 91.12 87 ALA A N 1
ATOM 656 C CA . ALA A 1 87 ? 12.919 6.451 -7.806 1.00 91.12 87 ALA A CA 1
ATOM 657 C C . ALA A 1 87 ? 12.418 7.272 -6.611 1.00 91.12 87 ALA A C 1
ATOM 659 O O . ALA A 1 87 ? 13.213 7.697 -5.775 1.00 91.12 87 ALA A O 1
ATOM 660 N N . PHE A 1 88 ? 11.106 7.490 -6.516 1.00 87.69 88 PHE A N 1
ATOM 661 C CA . PHE A 1 88 ? 10.477 8.182 -5.393 1.00 87.69 88 PHE A CA 1
ATOM 662 C C . PHE A 1 88 ? 9.021 7.742 -5.237 1.00 87.69 88 PHE A C 1
ATOM 664 O O . PHE A 1 88 ? 8.455 7.100 -6.122 1.00 87.69 88 PHE A O 1
ATOM 671 N N . ALA A 1 89 ? 8.417 8.081 -4.099 1.00 88.31 89 ALA A N 1
ATOM 672 C CA . ALA A 1 89 ? 7.015 7.801 -3.844 1.00 88.31 89 ALA A CA 1
ATOM 673 C C . ALA A 1 89 ? 6.360 8.914 -3.025 1.00 88.31 89 ALA A C 1
ATOM 675 O O . ALA A 1 89 ? 6.943 9.439 -2.073 1.00 88.31 89 ALA A O 1
ATOM 676 N N . GLU A 1 90 ? 5.121 9.232 -3.375 1.00 85.50 90 GLU A N 1
ATOM 677 C CA . GLU A 1 90 ? 4.268 10.149 -2.629 1.00 85.50 90 GLU A CA 1
ATOM 678 C C . GLU A 1 90 ? 3.357 9.359 -1.698 1.00 85.50 90 GLU A C 1
ATOM 680 O O . GLU A 1 90 ? 2.781 8.346 -2.097 1.00 85.50 90 GLU A O 1
ATOM 685 N N . HIS A 1 91 ? 3.219 9.828 -0.458 1.00 88.31 91 HIS A N 1
ATOM 686 C CA . HIS A 1 91 ? 2.409 9.171 0.560 1.00 88.31 91 HIS A CA 1
ATOM 687 C C . HIS A 1 91 ? 1.366 10.130 1.129 1.00 88.31 91 HIS A C 1
ATOM 689 O O . HIS A 1 91 ? 1.691 11.244 1.539 1.00 88.31 91 HIS A O 1
ATOM 695 N N . ALA A 1 92 ? 0.123 9.665 1.222 1.00 87.88 92 ALA A N 1
ATOM 696 C CA . ALA A 1 92 ? -0.946 10.317 1.964 1.00 87.88 92 ALA A CA 1
ATOM 697 C C . ALA A 1 92 ? -1.379 9.414 3.123 1.00 87.88 92 ALA A C 1
ATOM 699 O O . ALA A 1 92 ? -1.703 8.245 2.913 1.00 87.88 92 ALA A O 1
ATOM 700 N N . ILE A 1 93 ? -1.393 9.961 4.338 1.00 91.25 93 ILE A N 1
ATOM 701 C CA . ILE A 1 93 ? -1.753 9.234 5.560 1.00 91.25 93 ILE A CA 1
ATOM 702 C C . ILE A 1 93 ? -3.010 9.870 6.150 1.00 91.25 93 ILE A C 1
ATOM 704 O O . ILE A 1 93 ? -3.035 11.073 6.405 1.00 91.25 93 ILE A O 1
ATOM 708 N N . ASP A 1 94 ? -4.052 9.070 6.365 1.00 93.88 94 ASP A N 1
ATOM 709 C CA . ASP A 1 94 ? -5.308 9.504 6.976 1.00 93.88 94 ASP A CA 1
ATOM 710 C C . ASP A 1 94 ? -5.944 8.395 7.829 1.00 93.88 94 ASP A C 1
ATOM 712 O O . ASP A 1 94 ? -5.467 7.261 7.884 1.00 93.88 94 ASP A O 1
ATOM 716 N N . ALA A 1 95 ? -7.005 8.739 8.557 1.00 94.31 95 ALA A N 1
ATOM 717 C CA . ALA A 1 95 ? -7.800 7.780 9.312 1.00 94.31 95 ALA A CA 1
ATOM 718 C C . ALA A 1 95 ? -9.137 7.552 8.603 1.00 94.31 95 ALA A C 1
ATOM 720 O O . ALA A 1 95 ? -9.818 8.510 8.235 1.00 94.31 95 ALA A O 1
ATOM 721 N N . VAL A 1 96 ? -9.537 6.289 8.460 1.00 94.56 96 VAL A N 1
ATOM 722 C CA . VAL A 1 96 ? -10.806 5.906 7.826 1.00 94.56 96 VAL A CA 1
ATOM 723 C C . VAL A 1 96 ? -11.544 4.844 8.633 1.00 94.56 96 VAL A C 1
ATOM 725 O O . VAL A 1 96 ? -10.908 4.028 9.301 1.00 94.56 96 VAL A O 1
ATOM 728 N N . PRO A 1 97 ? -12.886 4.803 8.589 1.00 94.56 97 PRO A N 1
ATOM 729 C CA . PRO A 1 97 ? -13.628 3.687 9.156 1.00 94.56 97 PRO A CA 1
ATOM 730 C C . PRO A 1 97 ? -13.424 2.422 8.312 1.00 94.56 97 PRO A C 1
ATOM 732 O O . PRO A 1 97 ? -13.439 2.464 7.082 1.00 94.56 97 PRO A O 1
ATOM 735 N N . VAL A 1 98 ? -13.298 1.270 8.969 1.00 91.88 98 VAL A N 1
ATOM 736 C CA . VAL A 1 98 ? -13.256 -0.025 8.282 1.00 91.88 98 VAL A CA 1
ATOM 737 C C . VAL A 1 98 ? -14.582 -0.318 7.568 1.00 91.88 98 VAL A C 1
ATOM 739 O O . VAL A 1 98 ? -15.670 -0.155 8.139 1.00 91.88 98 VAL A O 1
ATOM 742 N N . SER 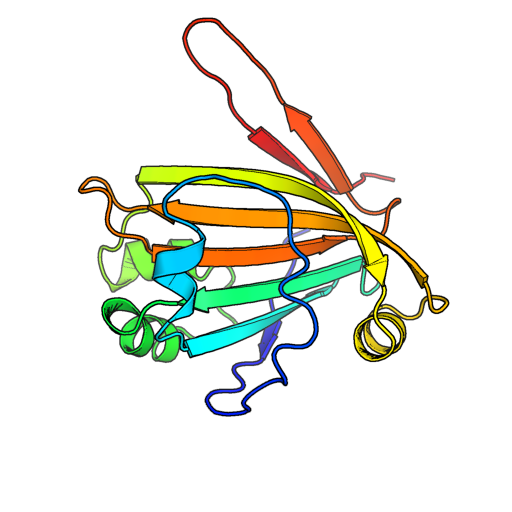A 1 99 ? -14.489 -0.790 6.322 1.00 87.62 99 SER A N 1
ATOM 743 C CA . SER A 1 99 ? -15.643 -1.263 5.552 1.00 87.62 99 SER A CA 1
ATOM 744 C C . SER A 1 99 ? -16.203 -2.562 6.141 1.00 87.62 99 SER A C 1
ATOM 746 O O . SER A 1 99 ? -15.556 -3.250 6.927 1.00 87.62 99 SER A O 1
ATOM 748 N N . SER A 1 100 ? -17.417 -2.948 5.745 1.00 87.19 100 SER A N 1
ATOM 749 C CA . SER A 1 100 ? -17.995 -4.221 6.203 1.00 87.19 100 SER A CA 1
ATOM 750 C C . SER A 1 100 ? -17.163 -5.439 5.791 1.00 87.19 100 SER A C 1
ATOM 752 O O . SER A 1 100 ? -17.015 -6.356 6.590 1.00 87.19 100 SER A O 1
ATOM 754 N N . ALA A 1 101 ? -16.636 -5.441 4.564 1.00 85.19 101 ALA A N 1
ATOM 755 C CA . ALA A 1 101 ? -15.826 -6.539 4.044 1.00 85.19 101 ALA A CA 1
ATOM 756 C C . ALA A 1 101 ? -14.466 -6.608 4.753 1.00 85.19 101 ALA A C 1
ATOM 758 O O . ALA A 1 101 ? -14.053 -7.670 5.212 1.00 85.19 101 ALA A O 1
ATOM 759 N N . ASP A 1 102 ? -13.818 -5.454 4.923 1.00 84.62 102 ASP A N 1
ATOM 760 C CA . ASP A 1 102 ? -12.509 -5.356 5.569 1.00 84.62 102 ASP A CA 1
ATOM 761 C C . ASP A 1 102 ? -12.591 -5.705 7.060 1.00 84.62 102 ASP A C 1
ATOM 763 O O . ASP A 1 102 ? -11.669 -6.300 7.609 1.00 84.62 102 ASP A O 1
ATOM 767 N N . ALA A 1 103 ? -13.719 -5.402 7.712 1.00 89.56 103 ALA A N 1
ATOM 768 C CA . ALA A 1 103 ? -13.944 -5.722 9.118 1.00 89.56 103 ALA A CA 1
ATOM 769 C C . ALA A 1 103 ? -13.954 -7.235 9.358 1.00 89.56 103 ALA A C 1
ATOM 771 O O . ALA A 1 103 ? -13.406 -7.704 10.354 1.00 89.56 103 ALA A O 1
ATOM 772 N N . THR A 1 104 ? -14.549 -7.996 8.434 1.00 87.75 104 THR A N 1
ATOM 773 C CA . THR A 1 104 ? -14.539 -9.460 8.475 1.00 87.75 104 THR A CA 1
ATOM 774 C C . THR A 1 104 ? -13.130 -10.009 8.279 1.00 87.75 104 THR A C 1
ATOM 776 O O . THR A 1 104 ? -12.739 -10.904 9.020 1.00 87.75 104 THR A O 1
ATOM 779 N N . LEU A 1 105 ? -12.360 -9.456 7.335 1.00 85.62 105 LEU A N 1
ATOM 780 C CA . LEU A 1 105 ? -10.983 -9.892 7.080 1.00 85.62 105 LEU A CA 1
ATOM 781 C C . LEU A 1 105 ? -10.048 -9.604 8.263 1.00 85.62 105 LEU A C 1
ATOM 783 O O . LEU A 1 105 ? -9.214 -10.436 8.598 1.00 85.62 105 LEU A O 1
ATOM 787 N N . LEU A 1 106 ? -10.208 -8.451 8.914 1.00 87.56 106 LEU A N 1
ATOM 788 C CA . LEU A 1 106 ? -9.379 -8.028 10.047 1.00 87.56 106 LEU A CA 1
ATOM 789 C C . LEU A 1 106 ? -9.892 -8.524 11.410 1.00 87.56 106 LEU A C 1
ATOM 791 O O . LEU A 1 106 ? -9.243 -8.298 12.429 1.00 87.56 106 LEU A O 1
ATOM 795 N N . GLY A 1 107 ? -11.066 -9.161 11.465 1.00 89.88 107 GLY A N 1
ATOM 796 C CA . GLY A 1 107 ? -11.666 -9.628 12.718 1.00 89.88 107 GLY A CA 1
ATOM 797 C C . GLY A 1 107 ? -12.028 -8.499 13.693 1.00 89.88 107 GLY A C 1
ATOM 798 O O . GLY A 1 107 ? -11.906 -8.667 14.907 1.00 89.88 107 GLY A O 1
ATOM 799 N N . VAL A 1 108 ? -12.465 -7.342 13.184 1.00 92.12 108 VAL A N 1
ATOM 800 C CA . VAL A 1 108 ? -12.796 -6.153 13.991 1.00 92.12 108 VAL A CA 1
ATOM 801 C C . VAL A 1 108 ? -14.254 -5.724 13.851 1.00 92.12 108 VAL A C 1
ATOM 803 O O . VAL A 1 108 ? -14.983 -6.146 12.954 1.00 92.12 108 VAL A O 1
ATOM 806 N N . ARG A 1 109 ? -14.706 -4.840 14.749 1.00 93.56 109 ARG A N 1
ATOM 807 C CA . ARG A 1 109 ? -16.039 -4.234 14.653 1.00 93.56 109 ARG A CA 1
ATOM 808 C C . ARG A 1 109 ? -16.148 -3.356 13.400 1.00 93.56 109 ARG A C 1
ATOM 810 O O . ARG A 1 109 ? -15.215 -2.646 13.037 1.00 93.56 109 ARG A O 1
ATOM 817 N N . ARG A 1 110 ? -17.333 -3.338 12.785 1.00 89.81 110 ARG A N 1
ATOM 818 C CA . ARG A 1 110 ? -17.690 -2.352 11.751 1.00 89.81 110 ARG A CA 1
ATOM 819 C C . ARG A 1 110 ? -17.433 -0.922 12.235 1.00 89.81 110 ARG A C 1
ATOM 821 O O . ARG A 1 110 ? -17.721 -0.607 13.392 1.00 89.81 110 ARG A O 1
ATOM 828 N N . ALA A 1 111 ? -16.946 -0.078 11.325 1.00 90.44 111 ALA A N 1
ATOM 829 C CA . ALA A 1 111 ? -16.579 1.315 11.577 1.00 90.44 111 ALA A CA 1
ATOM 830 C C . ALA A 1 111 ? -15.484 1.533 12.644 1.00 90.44 111 ALA A C 1
ATOM 832 O O . ALA A 1 111 ? -15.275 2.668 13.067 1.00 90.44 111 ALA A O 1
ATOM 833 N N . SER A 1 112 ? -14.763 0.485 13.070 1.00 94.31 112 SER A N 1
ATOM 834 C CA . SER A 1 112 ? -13.483 0.663 13.766 1.00 94.31 112 SER A CA 1
ATOM 835 C C . SER A 1 112 ? -12.535 1.529 12.927 1.00 94.31 112 SER A C 1
ATOM 837 O O . SER A 1 112 ? -12.495 1.356 11.705 1.00 94.31 112 SER A O 1
ATOM 839 N N . PRO A 1 113 ? -11.778 2.448 13.547 1.00 95.38 113 PRO A N 1
ATOM 840 C CA . PRO A 1 113 ? -10.821 3.271 12.823 1.00 95.38 113 PRO A CA 1
ATOM 841 C C . PRO A 1 113 ? -9.660 2.412 12.318 1.00 95.38 113 PRO A C 1
ATOM 843 O O . PRO A 1 113 ? -9.160 1.556 13.046 1.00 95.38 113 PRO A O 1
ATOM 846 N N . LEU A 1 114 ? -9.225 2.671 11.090 1.00 94.38 114 LEU A N 1
ATOM 847 C CA . LEU A 1 114 ? -7.988 2.170 10.507 1.00 94.38 114 LEU A CA 1
ATOM 848 C C . LEU A 1 114 ? -7.093 3.353 10.163 1.00 94.38 114 LEU A C 1
ATOM 850 O O . LEU A 1 114 ? -7.577 4.399 9.722 1.00 94.38 114 LEU A O 1
ATOM 854 N N . LEU A 1 115 ? -5.790 3.165 10.335 1.00 95.25 115 LEU A N 1
ATOM 855 C CA . LEU A 1 115 ? -4.798 4.072 9.780 1.00 95.25 115 LEU A CA 1
ATOM 856 C C . LEU A 1 115 ? -4.562 3.666 8.328 1.00 95.25 115 LEU A C 1
ATOM 858 O O . LEU A 1 115 ? -4.160 2.532 8.072 1.00 95.25 115 LEU A O 1
ATOM 862 N N . ARG A 1 116 ? -4.837 4.559 7.381 1.00 93.75 116 ARG A N 1
ATOM 863 C CA . ARG A 1 116 ? -4.669 4.294 5.956 1.00 93.75 116 ARG A CA 1
ATOM 864 C C . ARG A 1 116 ? -3.477 5.057 5.402 1.00 93.75 116 ARG A C 1
ATOM 866 O O . ARG A 1 116 ? -3.317 6.249 5.654 1.00 93.75 116 ARG A O 1
ATOM 873 N N . VAL A 1 117 ? -2.682 4.362 4.599 1.00 92.69 117 VAL A N 1
ATOM 874 C CA . VAL A 1 117 ? -1.599 4.932 3.805 1.00 92.69 117 VAL A CA 1
ATOM 875 C C . VAL A 1 117 ? -1.899 4.690 2.340 1.00 92.69 117 VAL A C 1
ATOM 877 O O . VAL A 1 117 ? -2.054 3.550 1.917 1.00 92.69 117 VAL A O 1
ATOM 880 N N . ARG A 1 118 ? -1.977 5.768 1.568 1.00 91.44 118 ARG A N 1
ATOM 881 C CA . ARG A 1 118 ? -2.042 5.724 0.109 1.00 91.44 118 ARG A CA 1
ATOM 882 C C . ARG A 1 118 ? -0.683 6.115 -0.445 1.00 91.44 118 ARG A C 1
ATOM 884 O O . ARG A 1 118 ? -0.115 7.104 0.011 1.00 91.44 118 ARG A O 1
ATOM 891 N N . ARG A 1 119 ? -0.171 5.342 -1.395 1.00 91.06 119 ARG A N 1
ATOM 892 C CA . ARG A 1 119 ? 1.156 5.494 -1.994 1.00 91.06 119 ARG A CA 1
ATOM 893 C C . ARG A 1 119 ? 1.028 5.552 -3.509 1.00 91.06 119 ARG A C 1
ATOM 895 O O . ARG A 1 119 ? 0.324 4.723 -4.070 1.00 91.06 119 ARG A O 1
ATOM 902 N N . VAL A 1 120 ? 1.735 6.469 -4.160 1.00 86.62 120 VAL A N 1
ATOM 903 C CA . VAL A 1 120 ? 2.056 6.356 -5.592 1.00 86.62 120 VAL A CA 1
ATOM 904 C C . VAL A 1 120 ? 3.564 6.312 -5.726 1.00 86.62 120 VAL A C 1
ATOM 906 O O . VAL A 1 120 ? 4.247 7.211 -5.239 1.00 86.62 120 VAL A O 1
ATOM 909 N N . SER A 1 121 ? 4.074 5.261 -6.358 1.00 88.00 121 SER A N 1
ATOM 910 C CA . SER A 1 121 ? 5.504 5.087 -6.620 1.00 88.00 121 SER A CA 1
ATOM 911 C C . SER A 1 121 ? 5.800 5.448 -8.069 1.00 88.00 121 SER A C 1
ATOM 913 O O . SER A 1 121 ? 5.033 5.079 -8.956 1.00 88.00 121 SER A O 1
ATOM 915 N N . TYR A 1 122 ? 6.916 6.128 -8.315 1.00 86.38 122 TYR A N 1
ATOM 916 C CA . TYR A 1 122 ? 7.300 6.627 -9.634 1.00 86.38 122 TYR A CA 1
ATOM 917 C C . TYR A 1 122 ? 8.701 6.155 -10.022 1.00 86.38 122 TYR A C 1
ATOM 919 O O . TYR A 1 122 ? 9.590 6.024 -9.173 1.00 86.38 122 TYR A O 1
ATOM 927 N N . ALA A 1 123 ? 8.912 5.927 -11.315 1.00 88.31 123 ALA A N 1
ATOM 928 C CA . ALA A 1 123 ? 10.236 5.726 -11.892 1.00 88.31 123 ALA A CA 1
ATOM 929 C C . ALA A 1 123 ? 10.994 7.059 -12.025 1.00 88.31 123 ALA A C 1
ATOM 931 O O . ALA A 1 123 ? 10.447 8.141 -11.805 1.00 88.31 123 ALA A O 1
ATOM 932 N N . SER A 1 124 ? 12.269 7.002 -12.414 1.00 84.62 124 SER A N 1
ATOM 933 C CA . SER A 1 124 ? 13.132 8.190 -12.520 1.00 84.62 124 SER A CA 1
ATOM 934 C C . SER A 1 124 ? 12.675 9.202 -13.574 1.00 84.62 124 SER A C 1
ATOM 936 O O . SER A 1 124 ? 12.930 10.393 -13.414 1.00 84.62 124 SER A O 1
ATOM 938 N N . ALA A 1 125 ? 11.986 8.748 -14.623 1.00 82.69 125 ALA A N 1
ATOM 939 C CA . ALA A 1 125 ? 11.389 9.606 -15.644 1.00 82.69 125 ALA A CA 1
ATOM 940 C C . ALA A 1 125 ? 9.986 10.125 -15.260 1.00 82.69 125 ALA A C 1
ATOM 942 O O . ALA A 1 125 ? 9.383 10.887 -16.015 1.00 82.69 125 ALA A O 1
ATOM 943 N N . GLY A 1 126 ? 9.501 9.786 -14.060 1.00 79.69 126 GLY A N 1
ATOM 944 C CA . GLY A 1 126 ? 8.222 10.244 -13.527 1.00 79.69 126 GLY A CA 1
ATOM 945 C C . GLY A 1 126 ? 7.030 9.372 -13.917 1.00 79.69 126 GLY A C 1
ATOM 946 O O . GLY A 1 126 ? 5.916 9.688 -13.508 1.00 79.69 126 GLY A O 1
ATOM 947 N N . GLU A 1 127 ? 7.215 8.273 -14.663 1.00 84.62 127 GLU A N 1
ATOM 948 C CA . GLU A 1 127 ? 6.110 7.341 -14.893 1.00 84.62 127 GLU A CA 1
ATOM 949 C C . GLU A 1 127 ? 5.648 6.661 -13.590 1.00 84.62 127 GLU A C 1
ATOM 951 O O . GLU A 1 127 ? 6.481 6.175 -12.817 1.00 84.62 127 GLU A O 1
ATOM 956 N N . PRO A 1 128 ? 4.328 6.590 -13.332 1.00 84.25 128 PRO A N 1
ATOM 957 C CA . PRO A 1 128 ? 3.796 5.861 -12.191 1.00 84.25 128 PRO A CA 1
ATOM 958 C C . PRO A 1 128 ? 4.022 4.356 -12.371 1.00 84.25 128 PRO A C 1
ATOM 960 O O . PRO A 1 128 ? 3.813 3.802 -13.453 1.00 84.25 128 PRO A O 1
ATOM 963 N N . ILE A 1 129 ? 4.428 3.704 -11.285 1.00 86.31 129 ILE A N 1
ATOM 964 C CA . ILE A 1 129 ? 4.704 2.267 -11.192 1.00 86.31 129 ILE A CA 1
ATOM 965 C C . ILE A 1 129 ? 3.564 1.547 -10.479 1.00 86.31 129 ILE A C 1
ATOM 967 O O . ILE A 1 129 ? 3.136 0.481 -10.905 1.00 86.31 129 ILE A O 1
ATOM 971 N N . GLU A 1 130 ? 3.066 2.116 -9.386 1.00 83.25 130 GLU A N 1
ATOM 972 C CA . GLU A 1 130 ? 1.985 1.519 -8.607 1.00 83.25 130 GLU A CA 1
ATOM 973 C C . GLU A 1 130 ? 1.199 2.577 -7.842 1.00 83.25 130 GLU A C 1
ATOM 975 O O . GLU A 1 130 ? 1.729 3.634 -7.493 1.00 83.25 130 GLU A O 1
ATOM 980 N N . TYR A 1 131 ? -0.051 2.241 -7.535 1.00 84.50 131 TYR A N 1
ATOM 981 C CA . TYR A 1 131 ? -0.837 2.857 -6.477 1.00 84.50 131 TYR A CA 1
ATOM 982 C C . TYR A 1 131 ? -1.087 1.824 -5.376 1.00 84.50 131 TYR A C 1
ATOM 984 O O . TYR A 1 131 ? -1.744 0.816 -5.623 1.00 84.50 131 TYR A O 1
ATOM 992 N N . GLY A 1 132 ? -0.579 2.066 -4.172 1.00 84.88 132 GLY A N 1
ATOM 993 C CA . GLY A 1 132 ? -0.812 1.236 -2.991 1.00 84.88 132 GLY A CA 1
ATOM 994 C C . GLY A 1 132 ? -1.807 1.885 -2.031 1.00 84.88 132 GLY A C 1
ATOM 995 O O . GLY A 1 132 ? -1.762 3.091 -1.803 1.00 84.88 132 GLY A O 1
ATOM 996 N N . GLU A 1 133 ? -2.685 1.093 -1.430 1.00 88.81 133 GLU A N 1
ATOM 997 C CA . GLU A 1 133 ? -3.516 1.465 -0.293 1.00 88.81 133 GLU A CA 1
ATOM 998 C C . GLU A 1 133 ? -3.384 0.411 0.809 1.00 88.81 133 GLU A C 1
ATOM 1000 O O . GLU A 1 133 ? -3.958 -0.678 0.734 1.00 88.81 133 GLU A O 1
ATOM 1005 N N . ASP A 1 134 ? -2.683 0.785 1.871 1.00 90.19 134 ASP A N 1
ATOM 1006 C CA . ASP A 1 134 ? -2.507 -0.031 3.062 1.00 90.19 134 ASP A CA 1
ATOM 1007 C C . ASP A 1 134 ? -3.452 0.469 4.154 1.00 90.19 134 ASP A C 1
ATOM 1009 O O . ASP A 1 134 ? -3.542 1.673 4.406 1.00 90.19 134 ASP A O 1
ATOM 1013 N N . ARG A 1 135 ? -4.143 -0.436 4.843 1.00 92.38 135 ARG A N 1
ATOM 1014 C CA . ARG A 1 135 ? -5.018 -0.112 5.977 1.00 92.38 135 ARG A CA 1
ATOM 1015 C C . ARG A 1 135 ? -4.623 -0.942 7.188 1.00 92.38 135 ARG A C 1
ATOM 1017 O O . ARG A 1 135 ? -4.808 -2.157 7.184 1.00 92.38 135 ARG A O 1
ATOM 1024 N N . TYR A 1 136 ? -4.124 -0.278 8.224 1.00 93.12 136 TYR A N 1
ATOM 1025 C CA . TYR A 1 136 ? -3.594 -0.887 9.440 1.00 93.12 136 TYR A CA 1
ATOM 1026 C C . TYR A 1 136 ? -4.572 -0.754 10.604 1.00 93.12 136 TYR A C 1
ATOM 1028 O O . TYR A 1 136 ? -5.239 0.275 10.766 1.00 93.12 136 TYR A O 1
ATOM 1036 N N . LEU A 1 137 ? -4.593 -1.766 11.473 1.00 92.94 137 LEU A N 1
ATOM 1037 C CA . LEU A 1 137 ? -5.159 -1.607 12.808 1.00 92.94 137 LEU A CA 1
ATOM 1038 C C . LEU A 1 137 ? -4.380 -0.527 13.589 1.00 92.94 137 LEU A C 1
ATOM 1040 O O . LEU A 1 137 ? -3.152 -0.476 13.485 1.00 92.94 137 LEU A O 1
ATOM 1044 N N . PRO A 1 138 ? -5.052 0.316 14.398 1.00 89.56 138 PRO A N 1
ATOM 1045 C CA . PRO A 1 138 ? -4.402 1.434 15.092 1.00 89.56 138 PRO A CA 1
ATOM 1046 C C . PRO A 1 138 ? -3.275 1.034 16.053 1.00 89.56 138 PRO A C 1
ATOM 1048 O O . PRO A 1 138 ? -2.429 1.859 16.375 1.00 89.56 138 PRO A O 1
ATOM 1051 N N . ASP A 1 139 ? -3.278 -0.209 16.536 1.00 87.81 139 ASP A N 1
ATOM 1052 C CA . ASP A 1 139 ? -2.308 -0.751 17.492 1.00 87.81 139 ASP A CA 1
ATOM 1053 C C . ASP A 1 139 ? -1.210 -1.607 16.833 1.00 87.81 139 ASP A C 1
ATOM 1055 O O . ASP A 1 139 ? -0.445 -2.266 17.539 1.00 87.81 139 ASP A O 1
ATOM 1059 N N . ALA A 1 140 ? -1.139 -1.634 15.497 1.00 87.56 140 ALA A N 1
ATOM 1060 C CA . ALA A 1 140 ? -0.238 -2.520 14.762 1.00 87.56 140 ALA A CA 1
ATOM 1061 C C . ALA A 1 140 ? 1.063 -1.859 14.288 1.00 87.56 140 ALA A C 1
ATOM 1063 O O . ALA A 1 140 ? 2.097 -2.522 14.236 1.00 87.56 140 ALA A O 1
ATOM 1064 N N . VAL A 1 141 ? 1.029 -0.570 13.940 1.00 86.75 141 VAL A N 1
ATOM 1065 C CA . VAL A 1 141 ? 2.135 0.099 13.241 1.00 86.75 141 VAL A CA 1
ATOM 1066 C C . VAL A 1 141 ? 2.389 1.496 13.793 1.00 86.75 141 VAL A C 1
ATOM 1068 O O . VAL A 1 141 ? 1.482 2.157 14.295 1.00 86.75 141 VAL A O 1
ATOM 1071 N N . THR A 1 142 ? 3.630 1.964 13.678 1.00 85.19 142 THR A N 1
ATOM 1072 C CA . THR A 1 142 ? 3.993 3.369 13.883 1.00 85.19 142 THR A CA 1
ATOM 1073 C C . THR A 1 142 ? 4.704 3.902 12.642 1.00 85.19 142 THR A C 1
ATOM 1075 O O . THR A 1 142 ? 5.563 3.233 12.065 1.00 85.19 142 THR A O 1
ATOM 1078 N N . PHE A 1 143 ? 4.350 5.122 12.239 1.00 87.38 143 PHE A N 1
ATOM 1079 C CA . PHE A 1 143 ? 5.049 5.858 11.188 1.00 87.38 143 PHE A CA 1
ATOM 1080 C C . PHE A 1 143 ? 5.958 6.899 11.824 1.00 87.38 143 PHE A C 1
ATOM 1082 O O . PHE A 1 143 ? 5.498 7.744 12.593 1.00 87.38 143 PHE A O 1
ATOM 1089 N N . LEU A 1 144 ? 7.244 6.836 11.491 1.00 86.06 144 LEU A N 1
ATOM 1090 C CA . LEU A 1 144 ? 8.222 7.837 11.883 1.00 86.06 144 LEU A CA 1
ATOM 1091 C C . LEU A 1 144 ? 8.582 8.673 10.658 1.00 86.06 144 LEU A C 1
ATOM 1093 O O . LEU A 1 144 ? 9.019 8.144 9.636 1.00 86.06 144 LEU A O 1
ATOM 1097 N N . VAL A 1 145 ? 8.411 9.985 10.784 1.00 86.06 145 VAL A N 1
ATOM 1098 C CA . VAL A 1 145 ? 8.797 10.955 9.760 1.00 86.06 145 VAL A CA 1
ATOM 1099 C C . VAL A 1 145 ? 9.912 11.812 10.321 1.00 86.06 145 VAL A C 1
ATOM 1101 O O . VAL A 1 145 ? 9.705 12.549 11.286 1.00 86.06 145 VAL A O 1
ATOM 1104 N N . THR A 1 146 ? 11.086 11.731 9.707 1.00 82.50 146 THR A N 1
ATOM 1105 C CA . THR A 1 146 ? 12.183 12.648 10.011 1.00 82.50 146 THR A CA 1
ATOM 1106 C C . THR A 1 146 ? 12.220 13.685 8.908 1.00 82.50 146 THR A C 1
ATOM 1108 O O . THR A 1 146 ? 12.418 13.332 7.754 1.00 82.50 146 THR A O 1
ATOM 1111 N N . ALA A 1 147 ? 12.041 14.960 9.241 1.00 81.06 147 ALA A N 1
ATOM 1112 C CA . AL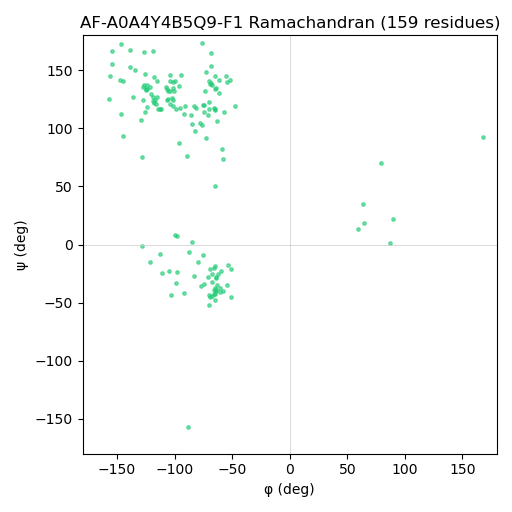A A 1 147 ? 12.183 16.050 8.284 1.00 81.06 147 ALA A CA 1
ATOM 1113 C C . ALA A 1 147 ? 13.487 16.803 8.553 1.00 81.06 147 ALA A C 1
ATOM 1115 O O . ALA A 1 147 ? 13.731 17.280 9.662 1.00 81.06 147 ALA A O 1
ATOM 1116 N N . SER A 1 148 ? 14.325 16.923 7.530 1.00 79.25 148 SER A N 1
ATOM 1117 C CA . SER A 1 148 ? 15.507 17.781 7.521 1.00 79.25 148 SER A CA 1
ATOM 1118 C C . SER A 1 148 ? 15.463 18.688 6.295 1.00 79.25 148 SER A C 1
ATOM 1120 O O . SER A 1 148 ? 14.698 18.460 5.360 1.00 79.25 148 SER A O 1
ATOM 1122 N N . ARG A 1 149 ? 16.300 19.728 6.275 1.00 76.25 149 ARG A N 1
ATOM 1123 C CA . ARG A 1 149 ? 16.379 20.645 5.126 1.00 76.25 149 ARG A CA 1
ATOM 1124 C C . ARG A 1 149 ? 16.891 19.967 3.845 1.00 76.25 149 ARG A C 1
ATOM 1126 O O . ARG A 1 149 ? 16.684 20.517 2.772 1.00 76.25 149 ARG A O 1
ATOM 1133 N N . GLU A 1 150 ? 17.548 18.813 3.964 1.00 74.38 150 GLU A N 1
ATOM 1134 C CA . GLU A 1 150 ? 18.200 18.093 2.859 1.00 74.38 150 GLU A CA 1
ATOM 1135 C C . GLU A 1 150 ? 17.485 16.780 2.496 1.00 74.38 150 GLU A C 1
ATOM 1137 O O . GLU A 1 150 ? 17.594 16.308 1.370 1.00 74.38 150 GLU A O 1
ATOM 1142 N N . SER A 1 151 ? 16.737 16.184 3.431 1.00 68.25 151 SER A N 1
ATOM 1143 C CA . SER A 1 151 ? 16.020 14.919 3.225 1.00 68.25 151 SER A CA 1
ATOM 1144 C C . SER A 1 151 ? 14.829 14.766 4.175 1.00 68.25 151 SER A C 1
ATOM 1146 O O . SER A 1 151 ? 14.889 15.190 5.331 1.00 68.25 151 SER A O 1
ATOM 1148 N N . THR A 1 152 ? 13.746 14.140 3.705 1.00 64.50 152 THR A N 1
ATOM 1149 C CA . THR A 1 152 ? 12.576 13.806 4.538 1.00 64.50 152 THR A CA 1
ATOM 1150 C C . THR A 1 152 ? 12.214 12.323 4.394 1.00 6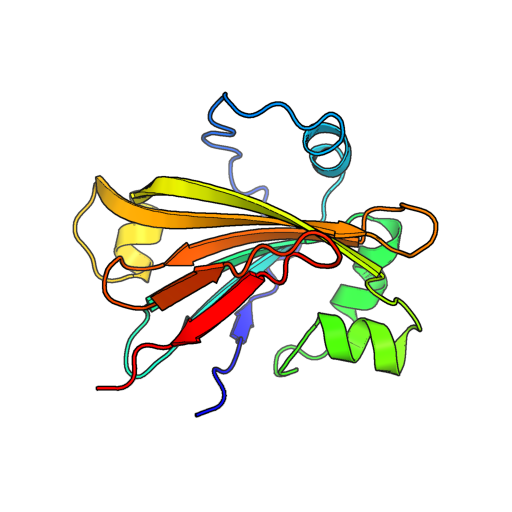4.50 152 THR A C 1
ATOM 1152 O O . THR A 1 152 ? 11.283 11.997 3.657 1.00 64.50 152 THR A O 1
ATOM 1155 N N . PRO A 1 153 ? 12.967 11.391 5.011 1.00 72.69 153 PRO A N 1
ATOM 1156 C CA . PRO A 1 153 ? 12.617 9.976 4.960 1.00 72.69 153 PRO A CA 1
ATOM 1157 C C . PRO A 1 153 ? 11.341 9.674 5.763 1.00 72.69 153 PRO A C 1
ATOM 1159 O O . PRO A 1 153 ? 11.154 10.153 6.886 1.00 72.69 153 PRO A O 1
ATOM 1162 N N . LEU A 1 154 ? 10.485 8.831 5.181 1.00 73.44 154 LEU A N 1
ATOM 1163 C CA . LEU A 1 154 ? 9.345 8.194 5.838 1.00 73.44 154 LEU A CA 1
ATOM 1164 C C . LEU A 1 154 ? 9.718 6.740 6.121 1.00 73.44 154 LEU A C 1
ATOM 1166 O O . LEU A 1 154 ? 10.017 5.993 5.190 1.00 73.44 154 LEU A O 1
ATOM 1170 N N . THR A 1 155 ? 9.688 6.330 7.387 1.00 74.75 155 THR A N 1
ATOM 1171 C CA . THR A 1 155 ? 10.009 4.953 7.777 1.00 74.75 155 THR A CA 1
ATOM 1172 C C . THR A 1 155 ? 8.826 4.326 8.503 1.00 74.75 155 THR A C 1
ATOM 1174 O O . THR A 1 155 ? 8.214 4.942 9.379 1.00 74.75 155 THR A O 1
ATOM 1177 N N . ARG A 1 156 ? 8.508 3.078 8.147 1.00 76.12 156 ARG A N 1
ATOM 1178 C CA . ARG A 1 156 ? 7.503 2.257 8.827 1.00 76.12 156 ARG A CA 1
ATOM 1179 C C . ARG A 1 156 ? 8.204 1.278 9.757 1.00 76.12 156 ARG A C 1
ATOM 1181 O O . ARG A 1 156 ? 9.133 0.593 9.333 1.00 76.12 156 ARG A O 1
ATOM 1188 N N . THR A 1 157 ? 7.749 1.185 11.000 1.00 76.62 157 THR A N 1
ATOM 1189 C CA . THR A 1 157 ? 8.202 0.155 11.937 1.00 76.62 157 THR A CA 1
ATOM 1190 C C . THR A 1 157 ? 7.010 -0.591 12.518 1.00 76.62 157 THR A C 1
ATOM 1192 O O . THR A 1 157 ? 5.979 -0.008 12.862 1.00 76.62 157 THR A O 1
ATOM 1195 N N . GLU A 1 158 ? 7.150 -1.911 12.601 1.00 73.00 158 GLU A N 1
ATOM 1196 C CA . GLU A 1 158 ? 6.174 -2.773 13.263 1.00 73.00 158 GLU A CA 1
ATOM 1197 C C . GLU A 1 158 ? 6.273 -2.586 14.783 1.00 73.00 158 GLU A C 1
ATOM 1199 O O . GLU A 1 158 ? 7.358 -2.338 15.321 1.00 73.00 158 GLU A O 1
ATOM 1204 N N . PHE A 1 159 ? 5.154 -2.723 15.496 1.00 53.44 159 PHE A N 1
ATOM 1205 C CA . PHE A 1 159 ? 5.168 -2.658 16.956 1.00 53.44 159 PHE A CA 1
ATOM 1206 C C . PHE A 1 159 ? 5.980 -3.831 17.540 1.00 53.44 159 PHE A C 1
ATOM 1208 O O . PHE A 1 159 ? 5.584 -4.991 17.419 1.00 53.44 159 PHE A O 1
ATOM 1215 N N . SER A 1 160 ? 7.101 -3.542 18.210 1.00 51.41 160 SER A N 1
ATOM 1216 C CA . SER A 1 160 ? 7.775 -4.523 19.069 1.00 51.41 160 SER A CA 1
ATOM 1217 C C . SER A 1 160 ? 7.058 -4.544 20.417 1.00 51.41 160 SER A C 1
ATOM 1219 O O . SER A 1 160 ? 7.014 -3.518 21.095 1.00 51.41 160 SER A O 1
ATOM 1221 N N . ARG A 1 161 ? 6.473 -5.685 20.793 1.00 43.50 161 ARG A N 1
ATOM 1222 C CA . ARG A 1 161 ? 6.030 -5.933 22.174 1.00 43.50 161 ARG A CA 1
ATOM 1223 C C . ARG A 1 161 ? 7.166 -6.494 23.011 1.00 43.50 161 ARG A C 1
ATOM 1225 O O . ARG A 1 161 ? 7.985 -7.243 22.436 1.00 43.50 161 ARG A O 1
#

Nearest PDB structures (foldseek):
  4zs8-assembly1_A  TM=9.097E-01  e=3.824E-07  Streptomyces coelicolor A3(2)
  2ikk-assembly1_A  TM=8.914E-01  e=2.757E-07  Bacillus subtilis
  2ikk-assembly1_B  TM=8.994E-01  e=6.594E-07  Bacillus subtilis
  4zsk-assembly1_B  TM=8.196E-01  e=3.202E-06  Streptomyces coelicolor A3(2)
  3hfi-assembly1_A-2  TM=8.730E-01  e=2.372E-04  Escherichia coli O6

Secondary structure (DSSP, 8-state):
----EEEE--TT-----TT--S----TTTTTGGGSEEEEEEEEESSSEEEEEEEEEEHHHHHHHHHS-TT-S-HHHHHHHHH-----EEEEEEEEEEPPHHHHHHHT--TT-EEEEEEEEEE-TTS-EEEEEEEEE-TTTEEEEE---SS---EEEEE---

pLDDT: mean 72.53, std 21.5, range [22.03, 95.38]

Organism: Microbacterium maritypicum (NCBI:txid33918)

InterPro domains:
  IPR011663 UbiC transcription regulator-associated [PF07702] (50-141)
  IPR011663 UbiC transcription regulator-associated [SM00866] (14-142)
  IPR028978 Chorismate pyruvate-lyase/UbiC transcription regulator-associated domain superfamily [G3DSA:3.40.1410.10] (43-151)
  IPR028978 Chorismate pyruvate-lyase/UbiC transcription regulator-associated domain superfamily [SSF64288] (49-146)

Sequence (161 aa):
MVALCQKHLRLRERLAHDAFDRAVPAGDLLAVAGEVSGVLGIVRAVRDVMLERTSYPDWIADRVAAIADDEASVVEALTRDFGVVTAFAEHAIDAVPVSSADATLLGVRRASPLLRVRRVSYASAGEPIEYGEDRYLPDAVTFLVTASRESTPLTRTEFSR

Solvent-accessible surface area (backbone atoms only — not comparable to full-atom values): 9559 Å² total; per-residue (Å²): 134,85,64,56,38,48,52,49,74,54,80,84,67,83,68,78,81,81,69,87,70,90,82,82,93,58,97,60,72,68,67,60,69,76,55,62,52,53,35,43,30,47,38,46,61,105,50,58,41,34,45,34,36,38,31,23,36,66,96,47,35,68,62,60,68,70,50,64,54,80,46,71,44,69,66,56,48,35,33,73,79,67,68,49,53,78,64,51,68,51,76,50,77,50,77,43,61,35,47,72,69,55,14,64,72,50,74,48,62,71,58,39,66,23,43,32,40,38,35,41,33,19,29,82,89,62,50,75,57,35,41,38,41,36,38,27,42,74,87,44,60,48,78,50,75,50,80,53,100,89,50,67,58,78,45,82,44,74,65,82,128

Radius of gyration: 15.85 Å; Cα contacts (8 Å, |Δi|>4): 276; chains: 1; bounding box: 36×37×41 Å

Foldseek 3Di:
DQWFFQKPQPFDDPPPPPDPPDDDDDPCPVVQPPAWRKIWTFTDDVAGFKTKIKIFHPVCVVVLVPDDSRDSDSQVSCCVPPVQHFPDKDKDWDKFFDDPVRCVRRVHDGGQIWIWIWMWTAGPVGHTGMIMIMTGHPQFWDWDWDDDPVDIDIDIDTDDD